Protein AF-A0A1C6VW37-F1 (afdb_monomer_lite)

Structure (mmCIF, N/CA/C/O backbone):
data_AF-A0A1C6VW37-F1
#
_entry.id   AF-A0A1C6VW37-F1
#
loop_
_atom_site.group_PDB
_atom_site.id
_atom_site.type_symbol
_atom_site.label_atom_id
_atom_site.label_alt_id
_atom_site.label_comp_id
_atom_site.label_asym_id
_atom_site.label_entity_id
_atom_site.label_seq_id
_atom_site.pdbx_PDB_ins_code
_atom_site.Cartn_x
_atom_site.Cartn_y
_atom_site.Cartn_z
_atom_site.occupancy
_atom_site.B_iso_or_equiv
_atom_site.auth_seq_id
_atom_site.auth_comp_id
_atom_site.auth_asym_id
_atom_site.auth_atom_id
_atom_site.pdbx_PDB_model_num
ATOM 1 N N . MET A 1 1 ? 5.255 -10.614 -2.143 1.00 94.19 1 MET A N 1
ATOM 2 C CA . MET A 1 1 ? 5.748 -10.128 -3.431 1.00 94.19 1 MET A CA 1
ATOM 3 C C . MET A 1 1 ? 7.123 -10.719 -3.673 1.00 94.19 1 MET A C 1
ATOM 5 O O . MET A 1 1 ? 7.914 -10.801 -2.738 1.00 94.19 1 MET A O 1
ATOM 9 N N . GLN A 1 2 ? 7.436 -11.072 -4.918 1.00 94.12 2 GLN A N 1
ATOM 10 C CA . GLN A 1 2 ? 8.722 -11.660 -5.298 1.00 94.12 2 GLN A CA 1
ATOM 11 C C . GLN A 1 2 ? 9.749 -10.588 -5.715 1.00 94.12 2 GLN A C 1
ATOM 13 O O . GLN A 1 2 ? 9.370 -9.513 -6.201 1.00 94.12 2 GLN A O 1
ATOM 18 N N . PRO A 1 3 ? 11.063 -10.844 -5.560 1.00 94.69 3 PRO A N 1
ATOM 19 C CA . PRO A 1 3 ? 12.081 -9.998 -6.171 1.00 94.69 3 PRO A CA 1
ATOM 20 C C . PRO A 1 3 ? 11.947 -10.031 -7.699 1.00 94.69 3 PRO A C 1
ATOM 22 O O . PRO A 1 3 ? 11.618 -11.062 -8.277 1.00 94.69 3 PRO A O 1
ATOM 25 N N . PHE A 1 4 ? 12.233 -8.904 -8.352 1.00 94.81 4 PHE A N 1
ATOM 26 C CA . PHE A 1 4 ? 12.271 -8.847 -9.815 1.00 94.81 4 PHE A CA 1
ATOM 27 C C . PHE A 1 4 ? 13.370 -9.756 -10.367 1.00 94.81 4 PHE A C 1
ATOM 29 O O . PHE A 1 4 ? 14.537 -9.594 -9.996 1.00 94.81 4 PHE A O 1
ATOM 36 N N . ASP A 1 5 ? 13.012 -10.625 -11.306 1.00 94.00 5 ASP A N 1
ATOM 37 C CA . ASP A 1 5 ? 13.933 -11.574 -11.917 1.00 94.00 5 ASP A CA 1
ATOM 38 C C . ASP A 1 5 ? 13.601 -11.853 -13.395 1.00 94.00 5 ASP A C 1
ATOM 40 O O . ASP A 1 5 ? 12.642 -12.548 -13.741 1.00 94.00 5 ASP A O 1
ATOM 44 N N . LEU A 1 6 ? 14.460 -11.346 -14.288 1.00 92.69 6 LEU A N 1
ATOM 45 C CA . LEU A 1 6 ? 14.355 -11.560 -15.736 1.00 92.69 6 LEU A CA 1
ATOM 46 C C . LEU A 1 6 ? 14.432 -13.044 -16.122 1.00 92.69 6 LEU A C 1
ATOM 48 O O . LEU A 1 6 ? 13.854 -13.443 -17.131 1.00 92.69 6 LEU A O 1
ATOM 52 N N . THR A 1 7 ? 15.146 -13.866 -15.348 1.00 93.06 7 THR A N 1
ATOM 53 C CA . THR A 1 7 ? 15.368 -15.280 -15.688 1.00 93.06 7 THR A CA 1
ATOM 54 C C . THR A 1 7 ? 14.124 -16.131 -15.465 1.00 93.06 7 THR A C 1
ATOM 56 O O . THR A 1 7 ? 13.901 -17.098 -16.191 1.00 93.06 7 THR A O 1
ATOM 59 N N . SER A 1 8 ? 13.264 -15.728 -14.530 1.00 87.50 8 SER A N 1
ATOM 60 C CA . SER A 1 8 ? 11.972 -16.364 -14.271 1.00 87.50 8 SER A CA 1
ATOM 61 C C . SER A 1 8 ? 10.798 -15.655 -14.959 1.00 87.50 8 SER A C 1
ATOM 63 O O . SER A 1 8 ? 9.634 -15.964 -14.695 1.00 87.50 8 SER A O 1
ATOM 65 N N . GLY A 1 9 ? 11.095 -14.767 -15.915 1.00 88.00 9 GLY A N 1
ATOM 66 C CA . GLY A 1 9 ? 10.116 -14.222 -16.853 1.00 88.00 9 GLY A CA 1
ATOM 67 C C . GLY A 1 9 ? 9.454 -12.914 -16.424 1.00 88.00 9 GLY A C 1
ATOM 68 O O . GLY A 1 9 ? 8.397 -12.583 -16.973 1.00 88.00 9 GLY A O 1
ATOM 69 N N . ASP A 1 10 ? 10.037 -12.179 -15.476 1.00 94.88 10 ASP A N 1
ATOM 70 C CA . ASP A 1 10 ? 9.718 -10.765 -15.278 1.00 94.88 10 ASP A CA 1
ATOM 71 C C . ASP A 1 10 ? 10.252 -9.929 -16.454 1.00 94.88 10 ASP A C 1
ATOM 73 O O . ASP A 1 10 ? 11.134 -10.355 -17.202 1.00 94.88 10 ASP A O 1
ATOM 77 N N . GLN A 1 11 ? 9.694 -8.737 -16.665 1.00 96.69 11 GLN A N 1
ATOM 78 C CA . GLN A 1 11 ? 9.975 -7.925 -17.855 1.00 96.69 11 GLN A CA 1
ATOM 79 C C . GLN A 1 11 ? 10.163 -6.456 -17.502 1.00 96.69 11 GLN A C 1
ATOM 81 O O . GLN A 1 11 ? 9.504 -5.940 -16.604 1.00 96.69 11 GLN A O 1
ATOM 86 N N . ILE A 1 12 ? 11.013 -5.762 -18.259 1.00 97.25 12 ILE A N 1
ATOM 87 C CA . ILE A 1 12 ? 11.013 -4.299 -18.288 1.00 97.25 12 ILE A CA 1
ATOM 88 C C . ILE A 1 12 ? 9.961 -3.870 -19.310 1.00 97.25 12 ILE A C 1
ATOM 90 O O . ILE A 1 12 ? 10.119 -4.117 -20.502 1.00 97.25 12 ILE A O 1
ATOM 94 N N . LEU A 1 13 ? 8.887 -3.244 -18.838 1.00 97.31 13 LEU A N 1
ATOM 95 C CA . LEU A 1 13 ? 7.758 -2.823 -19.669 1.00 97.31 13 LEU A CA 1
ATOM 96 C C . LEU A 1 13 ? 8.001 -1.447 -20.301 1.00 97.31 13 LEU A C 1
ATOM 98 O O . LEU A 1 13 ? 7.608 -1.205 -21.438 1.00 97.31 13 LEU A O 1
ATOM 102 N N . ASN A 1 14 ? 8.663 -0.545 -19.569 1.00 97.38 14 ASN A N 1
ATOM 103 C CA . ASN A 1 14 ? 9.063 0.774 -20.056 1.00 97.38 14 ASN A CA 1
ATOM 104 C C . ASN A 1 14 ? 10.347 1.229 -19.347 1.00 97.38 14 ASN A C 1
ATOM 106 O O . ASN A 1 14 ? 10.364 1.329 -18.123 1.00 97.38 14 ASN A O 1
ATOM 110 N N . GLN A 1 15 ? 11.404 1.536 -20.106 1.00 96.69 15 GLN A N 1
ATOM 111 C CA . GLN A 1 15 ? 12.682 2.010 -19.553 1.00 96.69 15 GLN A CA 1
ATOM 112 C C . GLN A 1 15 ? 12.667 3.474 -19.094 1.00 96.69 15 GLN A C 1
ATOM 114 O O . GLN A 1 15 ? 13.511 3.854 -18.291 1.00 96.69 15 GLN A O 1
ATOM 119 N N . ASN A 1 16 ? 11.726 4.281 -19.593 1.00 95.94 16 ASN A N 1
ATOM 120 C CA . ASN A 1 16 ? 11.646 5.720 -19.350 1.00 95.94 16 ASN A CA 1
ATOM 121 C C . ASN A 1 16 ? 10.286 6.063 -18.728 1.00 95.94 16 ASN A C 1
ATOM 123 O O . ASN A 1 16 ? 9.445 6.721 -19.344 1.00 95.94 16 ASN A O 1
ATOM 127 N N . ALA A 1 17 ? 10.041 5.556 -17.522 1.00 96.44 17 ALA A N 1
ATOM 128 C CA . ALA A 1 17 ? 8.808 5.787 -16.779 1.00 96.44 17 ALA A CA 1
ATOM 129 C C . ALA A 1 17 ? 9.008 6.848 -15.690 1.00 96.44 17 ALA A C 1
ATOM 131 O O . ALA A 1 17 ? 10.036 6.883 -15.011 1.00 96.44 17 ALA A O 1
ATOM 132 N N . LEU A 1 18 ? 7.992 7.688 -15.490 1.00 95.19 18 LEU A N 1
ATOM 133 C CA . LEU A 1 18 ? 7.954 8.660 -14.402 1.00 95.19 18 LEU A CA 1
ATOM 134 C C . LEU A 1 18 ? 6.959 8.220 -13.332 1.00 95.19 18 LEU A C 1
ATOM 136 O O . LEU A 1 18 ? 5.846 7.804 -13.648 1.00 95.19 18 LEU A O 1
ATOM 140 N N . ALA A 1 19 ? 7.337 8.393 -12.071 1.00 93.06 19 ALA A N 1
ATOM 141 C CA . ALA A 1 19 ? 6.447 8.258 -10.929 1.00 93.06 19 ALA A CA 1
ATOM 142 C C . ALA A 1 19 ? 6.591 9.504 -10.054 1.00 93.06 19 ALA A C 1
ATOM 144 O O . ALA A 1 19 ? 7.668 9.774 -9.533 1.00 93.06 19 ALA A O 1
ATOM 145 N N . ASN A 1 20 ? 5.529 10.310 -9.944 1.00 90.88 20 ASN A N 1
ATOM 146 C CA . ASN A 1 20 ? 5.575 11.616 -9.267 1.00 90.88 20 ASN A CA 1
ATOM 147 C C . ASN A 1 20 ? 6.754 12.500 -9.736 1.00 90.88 20 ASN A C 1
ATOM 149 O O . ASN A 1 20 ? 7.448 13.100 -8.923 1.00 90.88 20 ASN A O 1
ATOM 153 N N . ASN A 1 21 ? 6.993 12.551 -11.052 1.00 92.12 21 ASN A N 1
ATOM 154 C CA . ASN A 1 21 ? 8.122 13.237 -11.705 1.00 92.12 21 ASN A CA 1
ATOM 155 C C . ASN A 1 21 ? 9.527 12.669 -11.415 1.00 92.12 21 ASN A C 1
ATOM 157 O O . ASN A 1 21 ? 10.493 13.160 -11.995 1.00 92.12 21 ASN A O 1
ATOM 161 N N . ALA A 1 22 ? 9.664 11.617 -10.603 1.00 95.44 22 ALA A N 1
ATOM 162 C CA . ALA A 1 22 ? 10.927 10.900 -10.434 1.00 95.44 22 ALA A CA 1
ATOM 163 C C . ALA A 1 22 ? 11.137 9.893 -11.576 1.00 95.44 22 ALA A C 1
ATOM 165 O O . ALA A 1 22 ? 10.206 9.189 -11.980 1.00 95.44 22 ALA A O 1
ATOM 166 N N . SER A 1 23 ? 12.364 9.814 -12.094 1.00 96.44 23 SER A N 1
ATOM 167 C CA . SER A 1 23 ? 12.716 8.940 -13.217 1.00 96.44 23 SER A CA 1
ATOM 168 C C . SER A 1 23 ? 12.947 7.492 -12.795 1.00 96.44 23 SER A C 1
ATOM 170 O O . SER A 1 23 ? 13.537 7.195 -11.759 1.00 96.44 23 SER A O 1
ATOM 172 N N . GLY A 1 24 ? 12.504 6.553 -13.621 1.00 96.88 24 GLY A N 1
ATOM 173 C CA . GLY A 1 24 ? 12.715 5.135 -13.381 1.00 96.88 24 GLY A CA 1
ATOM 174 C C . GLY A 1 24 ? 12.196 4.275 -14.517 1.00 96.88 24 GLY A C 1
ATOM 175 O O . GLY A 1 24 ? 12.082 4.723 -15.656 1.00 96.88 24 GLY A O 1
ATOM 176 N N . MET A 1 25 ? 11.884 3.027 -14.198 1.00 97.81 25 MET A N 1
ATOM 177 C CA . MET A 1 25 ? 11.407 2.042 -15.160 1.00 97.81 25 MET A CA 1
ATOM 178 C C . MET A 1 25 ? 10.194 1.300 -14.617 1.00 97.81 25 MET A C 1
ATOM 180 O O . MET A 1 25 ? 10.131 0.999 -13.424 1.00 97.81 25 MET A O 1
ATOM 184 N N . ASN A 1 26 ? 9.261 0.967 -15.505 1.00 98.19 26 ASN A N 1
ATOM 185 C CA . ASN A 1 26 ? 8.164 0.068 -15.179 1.00 98.19 26 ASN A CA 1
ATOM 186 C C . ASN A 1 26 ? 8.584 -1.373 -15.443 1.00 98.19 26 ASN A C 1
ATOM 188 O O . ASN A 1 26 ? 9.142 -1.698 -16.495 1.00 98.19 26 ASN A O 1
ATOM 192 N N . LEU A 1 27 ? 8.291 -2.227 -14.475 1.00 97.31 27 LEU A N 1
ATOM 193 C CA . LEU A 1 27 ? 8.615 -3.640 -14.438 1.00 97.31 27 LEU A CA 1
ATOM 194 C C . LEU A 1 27 ? 7.324 -4.443 -14.301 1.00 97.31 27 LEU A C 1
ATOM 196 O O . LEU A 1 27 ? 6.421 -4.036 -13.574 1.00 97.31 27 LEU A O 1
ATOM 200 N N . SER A 1 28 ? 7.268 -5.610 -14.929 1.00 97.50 28 SER A N 1
ATOM 201 C CA . SER A 1 28 ? 6.371 -6.681 -14.507 1.00 97.50 28 SER A CA 1
ATOM 202 C C . SER A 1 28 ? 7.069 -7.446 -13.391 1.00 97.50 28 SER A C 1
ATOM 204 O O . SER A 1 28 ? 8.148 -7.977 -13.625 1.00 97.50 28 SER A O 1
ATOM 206 N N . VAL A 1 29 ? 6.459 -7.517 -12.215 1.00 97.06 29 VAL A N 1
ATOM 207 C CA . VAL A 1 29 ? 6.901 -8.332 -11.071 1.00 97.06 29 VAL A CA 1
ATOM 208 C C . VAL A 1 29 ? 5.793 -9.309 -10.696 1.00 97.06 29 VAL A C 1
ATOM 210 O O . VAL A 1 29 ? 4.681 -9.207 -11.217 1.00 97.06 29 VAL A O 1
ATOM 213 N N . ARG A 1 30 ? 6.073 -10.251 -9.796 1.00 96.88 30 ARG A N 1
ATOM 214 C CA . ARG A 1 30 ? 5.090 -11.238 -9.345 1.00 96.88 30 ARG A CA 1
ATOM 215 C C . ARG A 1 30 ? 4.722 -11.068 -7.881 1.00 96.88 30 ARG A C 1
ATOM 217 O O . ARG A 1 30 ? 5.566 -10.728 -7.048 1.00 96.88 30 ARG A O 1
ATOM 224 N N . THR A 1 31 ? 3.461 -11.331 -7.583 1.00 96.81 31 THR A N 1
ATOM 225 C CA . THR A 1 31 ? 2.990 -11.592 -6.225 1.00 96.81 31 THR A CA 1
ATOM 226 C C . THR A 1 31 ? 3.561 -12.909 -5.696 1.00 96.81 31 THR A C 1
ATOM 228 O O . THR A 1 31 ? 4.158 -13.689 -6.445 1.00 96.81 31 THR A O 1
ATOM 231 N N . ASP A 1 32 ? 3.359 -13.193 -4.410 1.00 93.62 32 ASP A N 1
ATOM 232 C CA . ASP A 1 32 ? 3.781 -14.463 -3.803 1.00 93.62 32 ASP A CA 1
ATOM 233 C C . ASP A 1 32 ? 3.105 -15.683 -4.453 1.00 93.62 32 ASP A C 1
ATOM 235 O O . ASP A 1 32 ? 3.745 -16.726 -4.597 1.00 93.62 32 ASP A O 1
ATOM 239 N N . LEU A 1 33 ? 1.871 -15.535 -4.953 1.00 94.50 33 LEU A N 1
ATOM 240 C CA . LEU A 1 33 ? 1.155 -16.580 -5.700 1.00 94.50 33 LEU A CA 1
ATOM 241 C C . LEU A 1 33 ? 1.512 -16.634 -7.198 1.00 94.50 33 LEU A C 1
ATOM 243 O O . LEU A 1 33 ? 1.020 -17.498 -7.922 1.00 94.50 33 LEU A O 1
ATOM 247 N N . GLY A 1 34 ? 2.396 -15.751 -7.672 1.00 94.75 34 GLY A N 1
ATOM 248 C CA . GLY A 1 34 ? 2.926 -15.772 -9.037 1.00 94.75 34 GLY A CA 1
ATOM 249 C C . GLY A 1 34 ? 2.148 -14.937 -10.058 1.00 94.75 34 GLY A C 1
ATOM 250 O O . GLY A 1 34 ? 2.540 -14.906 -11.228 1.00 94.75 34 GLY A O 1
ATOM 251 N N . THR A 1 35 ? 1.093 -14.229 -9.652 1.00 96.94 35 THR A N 1
ATOM 252 C CA . THR A 1 35 ? 0.363 -13.304 -10.528 1.00 96.94 35 THR A CA 1
ATOM 253 C C . THR A 1 35 ? 1.232 -12.104 -10.877 1.00 96.94 35 THR A C 1
ATOM 255 O O . THR A 1 35 ? 1.902 -11.525 -10.024 1.00 96.94 35 THR A O 1
ATOM 258 N N . ARG A 1 36 ? 1.224 -11.703 -12.152 1.00 96.56 36 ARG A N 1
ATOM 259 C CA . ARG A 1 36 ? 1.995 -10.549 -12.621 1.00 96.56 36 ARG A CA 1
ATOM 260 C C . ARG A 1 36 ? 1.282 -9.235 -12.325 1.00 96.56 36 ARG A C 1
ATOM 262 O O . ARG A 1 36 ? 0.117 -9.063 -12.674 1.00 96.56 36 ARG A O 1
ATOM 269 N N . VAL A 1 37 ? 2.028 -8.287 -11.772 1.00 97.50 37 VAL A N 1
ATOM 270 C CA . VAL A 1 37 ? 1.603 -6.906 -11.535 1.00 97.50 37 VAL A CA 1
ATOM 271 C C . VAL A 1 37 ? 2.688 -5.933 -11.978 1.00 97.50 37 VAL A C 1
ATOM 273 O O . VAL A 1 37 ? 3.866 -6.284 -12.062 1.00 97.50 37 VAL A O 1
ATOM 276 N N . GLU A 1 38 ? 2.307 -4.690 -12.259 1.00 97.56 38 GLU A N 1
ATOM 277 C CA . GLU A 1 38 ? 3.278 -3.659 -12.612 1.00 97.56 38 GLU A CA 1
ATOM 278 C C . GLU A 1 38 ? 3.805 -2.932 -11.379 1.00 97.56 38 GLU A C 1
ATOM 280 O O . GLU A 1 38 ? 3.050 -2.491 -10.505 1.00 97.56 38 GLU A O 1
ATOM 285 N N . ALA A 1 39 ? 5.113 -2.725 -11.370 1.00 97.81 39 ALA A N 1
ATOM 286 C CA . ALA A 1 39 ? 5.809 -1.921 -10.389 1.00 97.81 39 ALA A CA 1
ATOM 287 C C . ALA A 1 39 ? 6.719 -0.902 -11.076 1.00 97.81 39 ALA A C 1
ATOM 289 O O . ALA A 1 39 ? 7.121 -1.071 -12.224 1.00 97.81 39 ALA A O 1
ATOM 290 N N . TRP A 1 40 ? 7.074 0.150 -10.353 1.00 97.94 40 TRP A N 1
ATOM 291 C CA . TRP A 1 40 ? 8.079 1.122 -10.747 1.00 97.94 40 TRP A CA 1
ATOM 292 C C . TRP A 1 40 ? 9.345 0.941 -9.915 1.00 97.94 40 TRP A C 1
ATOM 294 O O . TRP A 1 40 ? 9.285 0.794 -8.691 1.00 97.94 40 TRP A O 1
ATOM 304 N N . ARG A 1 41 ? 10.501 0.977 -10.573 1.00 97.56 41 ARG A N 1
ATOM 305 C CA . ARG A 1 41 ? 11.822 0.965 -9.940 1.00 97.56 41 ARG A CA 1
ATOM 30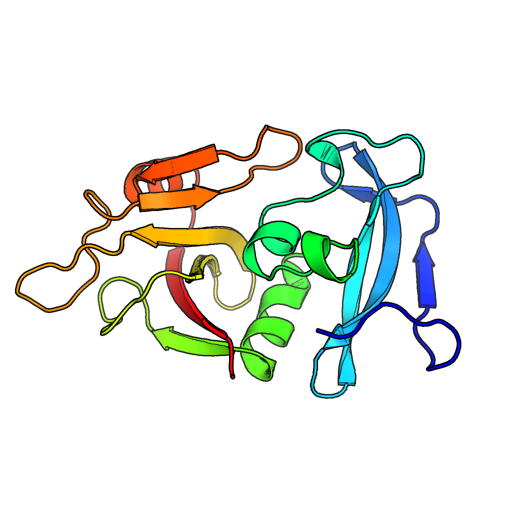6 C C . ARG A 1 41 ? 12.541 2.282 -10.235 1.00 97.56 41 ARG A C 1
ATOM 308 O O . ARG A 1 41 ? 12.590 2.665 -11.406 1.00 97.56 41 ARG A O 1
ATOM 315 N N . PRO A 1 42 ? 13.138 2.942 -9.226 1.00 97.06 42 PRO A N 1
ATOM 316 C CA . PRO A 1 42 ? 13.874 4.182 -9.437 1.00 97.06 42 PRO A CA 1
ATOM 317 C C . PRO A 1 42 ? 15.072 3.994 -10.366 1.00 97.06 42 PRO A C 1
ATOM 319 O O . PRO A 1 42 ? 15.757 2.970 -10.330 1.00 97.06 42 PRO A O 1
ATOM 322 N N . GLY A 1 43 ? 15.342 5.014 -11.178 1.00 96.00 43 GLY A N 1
ATOM 323 C CA . GLY A 1 43 ? 16.569 5.110 -11.957 1.00 96.00 43 GLY A CA 1
ATOM 324 C C . GLY A 1 43 ? 17.790 5.398 -11.070 1.00 96.00 43 GLY A C 1
ATOM 325 O O . GLY A 1 43 ? 17.644 5.825 -9.924 1.00 96.00 43 GLY A O 1
ATOM 326 N N . PRO A 1 44 ? 19.015 5.224 -11.595 1.00 92.69 44 PRO A N 1
ATOM 327 C CA . PRO A 1 44 ? 20.250 5.367 -10.817 1.00 92.69 44 PRO A CA 1
ATOM 328 C C . PRO A 1 44 ? 20.490 6.783 -10.263 1.00 92.69 44 PRO A C 1
ATOM 330 O O . PRO A 1 44 ? 21.239 6.938 -9.306 1.00 92.69 44 PRO A O 1
ATOM 333 N N . GLY A 1 45 ? 19.871 7.811 -10.853 1.00 91.31 45 GLY A N 1
ATOM 334 C CA . GLY A 1 45 ? 19.978 9.200 -10.392 1.00 91.31 45 GLY A CA 1
ATOM 335 C C . GLY A 1 45 ? 18.973 9.600 -9.307 1.00 91.31 45 GLY A C 1
ATOM 336 O O . GLY A 1 45 ? 19.083 10.698 -8.771 1.00 91.31 45 GLY A O 1
ATOM 337 N N . VAL A 1 46 ? 17.996 8.748 -8.981 1.00 93.88 46 VAL A N 1
ATOM 338 C CA . VAL A 1 46 ? 16.988 9.048 -7.955 1.00 93.88 46 VAL A CA 1
ATOM 339 C C . VAL A 1 46 ? 17.552 8.732 -6.575 1.00 93.88 46 VAL A C 1
ATOM 341 O O . VAL A 1 46 ? 18.052 7.633 -6.325 1.00 93.88 46 VAL A O 1
ATOM 344 N N . THR A 1 47 ? 17.452 9.683 -5.649 1.00 91.12 47 THR A N 1
ATOM 345 C CA . THR A 1 47 ? 18.069 9.578 -4.319 1.00 91.12 47 THR A CA 1
ATOM 346 C C . THR A 1 47 ? 17.069 9.857 -3.201 1.00 91.12 47 THR A C 1
ATOM 348 O O . THR A 1 47 ? 15.935 10.266 -3.439 1.00 91.12 47 THR A O 1
ATOM 351 N N . GLY A 1 48 ? 17.471 9.558 -1.961 1.00 89.88 48 GLY A N 1
ATOM 352 C CA . GLY A 1 48 ? 16.652 9.822 -0.781 1.00 89.88 48 GLY A CA 1
ATOM 353 C C . GLY A 1 48 ? 15.289 9.135 -0.844 1.00 89.88 48 GLY A C 1
ATOM 354 O O . GLY A 1 48 ? 15.197 7.931 -1.107 1.00 89.88 48 GLY A O 1
ATOM 355 N N . ASP A 1 49 ? 14.251 9.919 -0.607 1.00 90.44 49 ASP A N 1
ATOM 356 C CA . ASP A 1 49 ? 12.879 9.451 -0.456 1.00 90.44 49 ASP A CA 1
ATOM 357 C C . ASP A 1 49 ? 12.108 9.396 -1.779 1.00 90.44 49 ASP A C 1
ATOM 359 O O . ASP A 1 49 ? 11.039 8.802 -1.849 1.00 90.44 49 ASP A O 1
ATOM 363 N N . GLU A 1 50 ? 12.659 9.916 -2.871 1.00 91.69 50 GLU A N 1
ATOM 364 C CA . GLU A 1 50 ? 12.057 9.812 -4.208 1.00 91.69 50 GLU A CA 1
ATOM 365 C C . GLU A 1 50 ? 12.136 8.392 -4.786 1.00 91.69 50 GLU A C 1
ATOM 367 O O . GLU A 1 50 ? 11.479 8.065 -5.771 1.00 91.69 50 GLU A O 1
ATOM 372 N N . ARG A 1 51 ? 12.942 7.525 -4.164 1.00 93.75 51 ARG A N 1
ATOM 373 C CA . ARG A 1 51 ? 13.161 6.145 -4.607 1.00 93.75 51 ARG A CA 1
ATOM 374 C C . ARG A 1 51 ? 11.958 5.232 -4.366 1.00 93.75 51 ARG A C 1
ATOM 376 O O . ARG A 1 51 ? 11.925 4.129 -4.909 1.00 93.75 51 ARG A O 1
ATOM 383 N N . PHE A 1 52 ? 10.995 5.665 -3.554 1.00 93.62 52 PHE A N 1
ATOM 384 C CA . PHE A 1 52 ? 9.829 4.871 -3.187 1.00 93.62 52 PHE A CA 1
ATOM 385 C C . PHE A 1 52 ? 8.611 5.724 -2.842 1.00 93.62 52 PHE A C 1
ATOM 387 O O . PHE A 1 52 ? 8.723 6.867 -2.398 1.00 93.62 52 PHE A O 1
ATOM 394 N N . PHE A 1 53 ? 7.430 5.130 -3.002 1.00 94.62 53 PHE A N 1
ATOM 395 C CA . PHE A 1 53 ? 6.147 5.785 -2.731 1.00 94.62 53 PHE A CA 1
ATOM 396 C C . PHE A 1 53 ? 5.326 5.019 -1.695 1.00 94.62 53 PHE A C 1
ATOM 398 O O . PHE A 1 53 ? 5.743 3.954 -1.240 1.00 94.62 53 PHE A O 1
ATOM 405 N N . CYS A 1 54 ? 4.160 5.561 -1.331 1.00 94.88 54 CYS A N 1
ATOM 406 C CA . CYS A 1 54 ? 3.238 5.010 -0.332 1.00 94.88 54 CYS A CA 1
ATOM 407 C C . CYS A 1 54 ? 3.092 3.489 -0.397 1.00 94.88 54 CYS A C 1
ATOM 409 O O . CYS A 1 54 ? 3.285 2.822 0.614 1.00 94.88 54 CYS A O 1
ATOM 411 N N . HIS A 1 55 ? 2.809 2.928 -1.571 1.00 95.38 55 HIS A N 1
ATOM 412 C CA . HIS A 1 55 ? 2.600 1.487 -1.717 1.00 95.38 55 HIS A CA 1
ATOM 413 C C . HIS A 1 55 ? 3.906 0.700 -1.608 1.00 95.38 55 HIS A C 1
ATOM 415 O O . HIS A 1 55 ? 3.958 -0.321 -0.934 1.00 95.38 55 HIS A O 1
ATOM 421 N N . GLY A 1 56 ? 4.992 1.202 -2.202 1.00 94.50 56 GLY A N 1
ATOM 422 C CA . GLY A 1 56 ? 6.308 0.568 -2.102 1.00 94.50 56 GLY A CA 1
ATOM 423 C C . GLY A 1 56 ? 6.833 0.518 -0.669 1.00 94.50 56 GLY A C 1
ATOM 424 O O . GLY A 1 56 ? 7.470 -0.458 -0.273 1.00 94.50 56 GLY A O 1
ATOM 425 N N . TYR A 1 57 ? 6.526 1.555 0.110 1.00 96.69 57 TYR A N 1
ATOM 426 C CA . TYR A 1 57 ? 6.785 1.601 1.541 1.00 96.69 57 TYR A CA 1
ATOM 427 C C . TYR A 1 57 ? 5.871 0.647 2.312 1.00 96.69 57 TYR A C 1
ATOM 429 O O . TYR A 1 57 ? 6.363 -0.246 2.996 1.00 96.69 57 TYR A O 1
ATOM 437 N N . ALA A 1 58 ? 4.552 0.807 2.176 1.00 96.88 58 ALA A N 1
ATOM 438 C CA . ALA A 1 58 ? 3.585 0.106 3.013 1.00 96.88 58 ALA A CA 1
ATOM 439 C C . ALA A 1 58 ? 3.567 -1.408 2.780 1.00 96.88 58 ALA A C 1
ATOM 441 O O . ALA A 1 58 ? 3.390 -2.178 3.718 1.00 96.88 58 ALA A O 1
ATOM 442 N N . LEU A 1 59 ? 3.820 -1.847 1.546 1.00 96.50 59 LEU A N 1
ATOM 443 C CA . LEU A 1 59 ? 3.951 -3.265 1.218 1.00 96.50 59 LEU A CA 1
ATOM 444 C C . LEU A 1 59 ? 5.336 -3.840 1.573 1.00 96.50 59 LEU A C 1
ATOM 446 O O . LEU A 1 59 ? 5.570 -5.039 1.419 1.00 96.50 59 LEU A O 1
ATOM 450 N N . GLY A 1 60 ? 6.290 -2.991 1.971 1.00 95.31 60 GLY A N 1
ATOM 451 C CA . GLY A 1 60 ? 7.690 -3.358 2.190 1.00 95.31 60 GLY A CA 1
ATOM 452 C C . GLY A 1 60 ? 8.462 -3.711 0.912 1.00 95.31 60 GLY A C 1
ATOM 453 O O . GLY A 1 60 ? 9.640 -4.067 0.985 1.00 95.31 60 GLY A O 1
ATOM 454 N N . THR A 1 61 ? 7.844 -3.598 -0.269 1.00 96.06 61 THR A N 1
ATOM 455 C CA . THR A 1 61 ? 8.453 -4.021 -1.538 1.00 96.06 61 THR A CA 1
ATOM 456 C C . THR A 1 61 ? 9.667 -3.190 -1.905 1.00 96.06 61 THR A C 1
ATOM 458 O O . THR A 1 61 ? 10.599 -3.707 -2.514 1.00 96.06 61 THR A O 1
ATOM 461 N N . PHE A 1 62 ? 9.707 -1.913 -1.522 1.00 94.50 62 PHE A N 1
ATOM 462 C CA . PHE A 1 62 ? 10.892 -1.112 -1.784 1.00 94.50 62 PHE A CA 1
ATOM 463 C C . PHE A 1 62 ? 12.068 -1.557 -0.914 1.00 94.50 62 PHE A C 1
ATOM 465 O O . PHE A 1 62 ? 13.152 -1.784 -1.441 1.00 94.50 62 PHE A O 1
ATOM 472 N N . GLY A 1 63 ? 11.848 -1.741 0.390 1.00 93.19 63 GLY A N 1
ATOM 473 C CA . GLY A 1 63 ? 12.906 -2.165 1.308 1.00 93.19 63 GLY A CA 1
ATOM 474 C C . GLY A 1 63 ? 13.482 -3.538 0.956 1.00 93.19 63 GLY A C 1
ATOM 475 O O . GLY A 1 63 ? 14.693 -3.724 1.019 1.00 93.19 63 GLY A O 1
ATOM 476 N N . ALA A 1 64 ? 12.629 -4.482 0.549 1.00 93.62 64 ALA A N 1
ATOM 477 C CA . ALA A 1 64 ? 13.044 -5.850 0.242 1.00 93.62 64 ALA A CA 1
ATOM 478 C C . ALA A 1 64 ? 13.476 -6.065 -1.221 1.00 93.62 64 ALA A C 1
ATOM 480 O O . ALA A 1 64 ? 14.328 -6.911 -1.494 1.00 93.62 64 ALA A O 1
ATOM 481 N N . HIS A 1 65 ? 12.880 -5.344 -2.177 1.00 95.62 65 HIS A N 1
ATOM 482 C CA . HIS A 1 65 ? 12.990 -5.658 -3.612 1.00 95.62 65 HIS A CA 1
ATOM 483 C C . HIS A 1 65 ? 13.262 -4.444 -4.516 1.00 95.62 65 HIS A C 1
ATOM 485 O O . HIS A 1 65 ? 13.383 -4.591 -5.740 1.00 95.62 65 HIS A O 1
ATOM 491 N N . MET A 1 66 ? 13.401 -3.249 -3.932 1.00 95.25 66 MET A N 1
ATOM 492 C CA . MET A 1 66 ? 13.748 -2.008 -4.629 1.00 95.25 66 MET A CA 1
ATOM 493 C C . MET A 1 66 ? 12.741 -1.614 -5.726 1.00 95.25 66 MET A C 1
ATOM 495 O O . MET A 1 66 ? 13.136 -1.183 -6.812 1.00 95.25 66 MET A O 1
ATOM 499 N N . TYR A 1 67 ? 11.439 -1.773 -5.469 1.00 96.75 67 TYR A N 1
ATOM 500 C CA . TYR A 1 67 ? 10.373 -1.263 -6.340 1.00 96.75 67 TYR A CA 1
ATOM 501 C C . TYR A 1 67 ? 9.110 -0.850 -5.568 1.00 96.75 67 TYR A C 1
ATOM 503 O O . TYR A 1 67 ? 8.884 -1.256 -4.427 1.00 96.75 67 TYR A O 1
ATOM 511 N N . THR A 1 68 ? 8.260 -0.060 -6.221 1.00 96.50 68 THR A N 1
ATOM 512 C CA . THR A 1 68 ? 6.937 0.363 -5.740 1.00 96.50 68 THR A CA 1
ATOM 513 C C . THR A 1 68 ? 5.853 -0.204 -6.649 1.00 96.50 68 THR A C 1
ATOM 515 O O . THR A 1 68 ? 5.889 0.031 -7.851 1.00 96.50 68 THR A O 1
ATOM 518 N N . VAL A 1 69 ? 4.875 -0.920 -6.095 1.00 96.56 69 VAL A N 1
ATOM 519 C CA . VAL A 1 69 ? 3.696 -1.377 -6.852 1.00 96.56 69 VAL A CA 1
ATOM 520 C C . VAL A 1 69 ? 2.804 -0.185 -7.211 1.00 96.56 69 VAL A C 1
ATOM 522 O O . VAL A 1 69 ? 2.587 0.704 -6.386 1.00 96.56 69 VAL A O 1
ATOM 525 N N . TRP A 1 70 ? 2.272 -0.159 -8.433 1.00 95.00 70 TRP A N 1
ATOM 526 C CA . TRP A 1 70 ? 1.313 0.870 -8.841 1.00 95.00 70 TRP A CA 1
ATOM 527 C C . TRP A 1 70 ? -0.063 0.657 -8.202 1.00 95.00 70 TRP A C 1
ATOM 529 O O . TRP A 1 70 ? -0.553 -0.469 -8.151 1.00 95.00 70 TRP A O 1
ATOM 539 N N . GLY A 1 71 ? -0.732 1.746 -7.802 1.00 92.62 71 GLY A N 1
ATOM 540 C CA . GLY A 1 71 ? -2.018 1.697 -7.086 1.00 92.62 71 GLY A CA 1
ATOM 541 C C . GLY A 1 71 ? -3.102 0.869 -7.785 1.00 92.62 71 GLY A C 1
ATOM 542 O O . GLY A 1 71 ? -3.797 0.098 -7.132 1.00 92.62 71 GLY A O 1
ATOM 543 N N . ARG A 1 72 ? -3.166 0.903 -9.125 1.00 93.19 72 ARG A N 1
ATOM 544 C CA . ARG A 1 72 ? -4.112 0.085 -9.913 1.00 93.19 72 ARG A CA 1
ATOM 545 C C . ARG A 1 72 ? -3.932 -1.432 -9.762 1.00 93.19 72 ARG A C 1
ATOM 547 O O . ARG A 1 72 ? -4.852 -2.180 -10.061 1.00 93.19 72 ARG A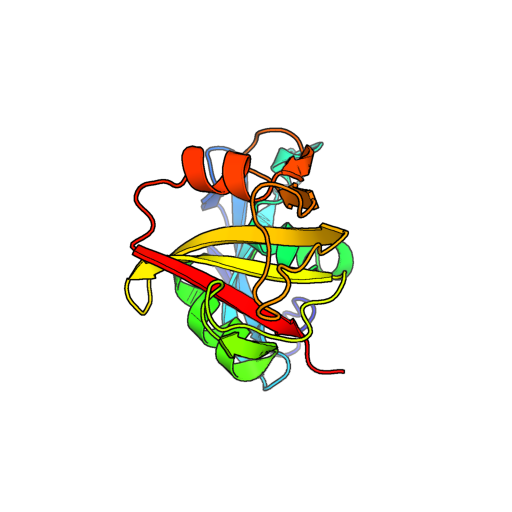 O 1
ATOM 554 N N . PHE A 1 73 ? -2.752 -1.885 -9.337 1.00 95.94 73 PHE A N 1
ATOM 555 C CA . PHE A 1 73 ? -2.458 -3.295 -9.067 1.00 95.94 73 PHE A CA 1
ATOM 556 C C . PHE A 1 73 ? -2.511 -3.636 -7.576 1.00 95.94 73 PHE A C 1
ATOM 558 O O . PHE A 1 73 ? -2.414 -4.810 -7.219 1.00 95.94 73 PHE A O 1
ATOM 565 N N . LEU A 1 74 ? -2.705 -2.641 -6.704 1.00 96.19 74 LEU A N 1
ATOM 566 C CA . LEU A 1 74 ? -2.819 -2.861 -5.269 1.00 96.19 74 LEU A CA 1
ATOM 567 C C . LEU A 1 74 ? -3.960 -3.830 -4.903 1.00 96.19 74 LEU A C 1
ATOM 569 O O . LEU A 1 74 ? -3.695 -4.704 -4.083 1.00 96.19 74 LEU A O 1
ATOM 573 N N . PRO A 1 75 ? -5.166 -3.785 -5.522 1.00 96.44 75 PRO A N 1
ATOM 574 C CA . PRO A 1 75 ? -6.210 -4.775 -5.245 1.00 96.44 75 PRO A CA 1
ATOM 575 C C . PRO A 1 75 ? -5.744 -6.223 -5.432 1.00 96.44 75 PRO A C 1
ATOM 577 O O . PRO A 1 75 ? -6.044 -7.072 -4.599 1.00 96.44 75 PRO A O 1
ATOM 580 N N . GLN A 1 76 ? -4.973 -6.498 -6.492 1.00 97.25 76 GLN A N 1
ATOM 581 C CA . GLN A 1 76 ? -4.459 -7.841 -6.761 1.00 97.25 76 GLN A CA 1
ATOM 582 C C . GLN A 1 76 ? -3.448 -8.272 -5.695 1.00 97.25 76 GLN A C 1
ATOM 584 O O . GLN A 1 76 ? -3.535 -9.381 -5.181 1.00 97.25 76 GLN A O 1
ATOM 589 N N . VAL A 1 77 ? -2.508 -7.388 -5.340 1.00 97.50 77 VAL A N 1
ATOM 590 C CA . VAL A 1 77 ? -1.498 -7.683 -4.311 1.00 97.50 77 VAL A CA 1
ATOM 591 C C . VAL A 1 77 ? -2.156 -7.938 -2.958 1.00 97.50 77 VAL A C 1
ATOM 593 O O . VAL A 1 77 ? -1.814 -8.900 -2.278 1.00 97.50 77 VAL A O 1
ATOM 596 N N . LEU A 1 78 ? -3.126 -7.106 -2.575 1.00 97.62 78 LEU A N 1
ATOM 597 C CA . LEU A 1 78 ? -3.838 -7.260 -1.311 1.00 97.62 78 LEU A CA 1
ATOM 598 C C . LEU A 1 78 ? -4.658 -8.552 -1.279 1.00 97.62 78 LEU A C 1
ATOM 600 O O . LEU A 1 78 ? -4.629 -9.242 -0.271 1.00 97.62 78 LEU A O 1
ATOM 604 N N . ALA A 1 79 ? -5.331 -8.916 -2.373 1.00 96.69 79 ALA A N 1
ATOM 605 C CA . ALA A 1 79 ? -6.119 -10.147 -2.439 1.00 96.69 79 ALA A CA 1
ATOM 606 C C . ALA A 1 79 ? -5.273 -11.424 -2.292 1.00 96.69 79 ALA A C 1
ATOM 608 O O . ALA A 1 79 ? -5.763 -12.428 -1.778 1.00 96.69 79 AL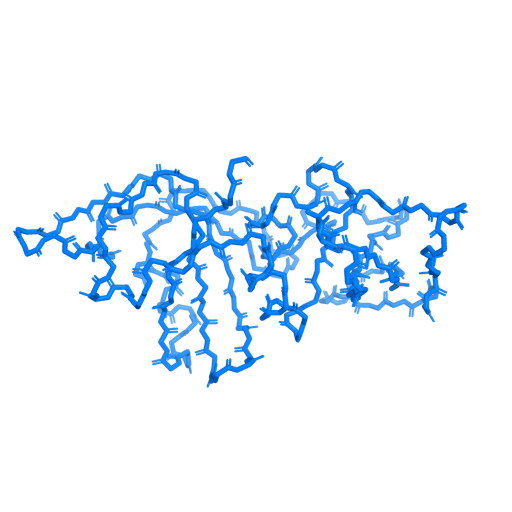A A O 1
ATOM 609 N N . GLU A 1 80 ? -4.022 -11.404 -2.755 1.00 97.44 80 GLU A N 1
ATOM 610 C CA . GLU A 1 80 ? -3.165 -12.593 -2.772 1.00 97.44 80 GLU A CA 1
ATOM 611 C C . GLU A 1 80 ? -2.205 -12.689 -1.586 1.00 97.44 80 GLU A C 1
ATOM 613 O O . GLU A 1 80 ? -1.822 -13.792 -1.204 1.00 97.44 80 GLU A O 1
ATOM 618 N N . GLU A 1 81 ? -1.804 -11.560 -1.003 1.00 97.56 81 GLU A N 1
ATOM 619 C CA . GLU A 1 81 ? -0.742 -11.524 0.012 1.00 97.56 81 GLU A CA 1
ATOM 620 C C . GLU A 1 81 ? -1.205 -11.020 1.378 1.00 97.56 81 GLU A C 1
ATOM 622 O O . GLU A 1 81 ? -0.443 -11.069 2.349 1.00 97.56 81 GLU A O 1
ATOM 627 N N . TYR A 1 82 ? -2.438 -10.521 1.461 1.00 98.19 82 TYR A N 1
ATOM 628 C CA . TYR A 1 82 ? -2.978 -9.931 2.672 1.00 98.19 82 TYR A CA 1
ATOM 629 C C . TYR A 1 82 ? -4.360 -10.500 3.006 1.00 98.19 82 TYR A C 1
ATOM 631 O O . TYR A 1 82 ? -5.187 -10.797 2.147 1.00 98.19 82 TYR A O 1
ATOM 639 N N . GLU A 1 83 ? -4.624 -10.599 4.299 1.00 97.75 83 GLU A N 1
ATOM 640 C CA . GLU A 1 83 ? -5.951 -10.756 4.866 1.00 97.75 83 GLU A CA 1
ATOM 641 C C . GLU A 1 83 ? -6.576 -9.367 5.050 1.00 97.75 83 GLU A C 1
ATOM 643 O O . GLU A 1 83 ? -5.993 -8.490 5.698 1.00 97.75 83 GLU A O 1
ATOM 648 N N . ALA A 1 84 ? -7.776 -9.154 4.509 1.00 97.31 84 ALA A N 1
ATOM 649 C CA . ALA A 1 84 ? -8.561 -7.964 4.813 1.00 97.31 84 ALA A CA 1
ATOM 650 C C . ALA A 1 84 ? -9.194 -8.105 6.207 1.00 97.31 84 ALA A C 1
ATOM 652 O O . ALA A 1 84 ? -10.049 -8.962 6.425 1.00 97.31 84 ALA A O 1
ATOM 653 N N . LEU A 1 85 ? -8.832 -7.221 7.139 1.00 97.25 85 LEU A N 1
ATOM 654 C CA . LEU A 1 85 ? -9.453 -7.144 8.469 1.00 97.25 85 LEU A CA 1
ATOM 655 C C . LEU A 1 85 ? -10.768 -6.342 8.453 1.00 97.25 85 LEU A C 1
ATOM 657 O O . LEU A 1 85 ? -11.441 -6.221 9.478 1.00 97.25 85 LEU A O 1
ATOM 661 N N . GLY A 1 86 ? -11.130 -5.791 7.291 1.00 96.75 86 GLY A N 1
ATOM 662 C CA . GLY A 1 86 ? -12.329 -4.997 7.055 1.00 96.75 86 GLY A CA 1
ATOM 663 C C . GLY A 1 86 ? -12.090 -3.489 7.137 1.00 96.75 86 GLY A C 1
ATOM 664 O O . GLY A 1 86 ? -10.972 -3.002 7.343 1.00 96.75 86 GLY A O 1
ATOM 665 N N . ARG A 1 87 ? -13.170 -2.726 6.947 1.00 97.00 87 ARG A N 1
ATOM 666 C CA . ARG A 1 87 ? -13.138 -1.259 7.022 1.00 97.00 87 ARG A CA 1
ATOM 667 C C . ARG A 1 87 ? -12.756 -0.788 8.417 1.00 97.00 87 ARG A C 1
ATOM 669 O O . ARG A 1 87 ? -13.056 -1.448 9.402 1.00 97.00 87 ARG A O 1
ATOM 676 N N . VAL A 1 88 ? -12.121 0.373 8.509 1.00 95.94 88 VAL A N 1
ATOM 677 C CA . VAL A 1 88 ? -11.508 0.873 9.752 1.00 95.94 88 VAL A CA 1
ATOM 678 C C . VAL A 1 88 ? -12.467 0.998 10.951 1.00 95.94 88 VAL A C 1
ATOM 680 O O . VAL A 1 88 ? -12.052 0.848 12.097 1.00 95.94 88 VAL A O 1
ATOM 683 N N . ASP A 1 89 ? -13.755 1.229 10.699 1.00 93.31 89 ASP A N 1
ATOM 684 C CA . ASP A 1 89 ? -14.828 1.318 11.695 1.00 93.31 89 ASP A CA 1
ATOM 685 C C . ASP A 1 89 ? -15.258 -0.055 12.252 1.00 93.31 89 ASP A C 1
ATOM 687 O O . ASP A 1 89 ? -15.710 -0.173 13.398 1.00 93.31 89 ASP A O 1
ATOM 691 N N . ILE A 1 90 ? -15.062 -1.121 11.477 1.00 94.94 90 ILE A N 1
ATOM 692 C CA . ILE A 1 90 ? -15.427 -2.497 11.843 1.00 94.94 90 ILE A CA 1
ATOM 693 C C . ILE A 1 90 ? -14.225 -3.420 12.063 1.00 94.94 90 ILE A C 1
ATOM 695 O O . ILE A 1 90 ? -14.388 -4.461 12.695 1.00 94.94 90 ILE A O 1
ATOM 699 N N . ALA A 1 91 ? -13.030 -3.037 11.616 1.00 95.88 91 ALA A N 1
ATOM 700 C CA . ALA A 1 91 ? -11.809 -3.801 11.808 1.00 95.88 91 ALA A CA 1
ATOM 701 C C . ALA A 1 91 ? -11.538 -3.992 13.303 1.00 95.88 91 ALA A C 1
ATOM 703 O O . ALA A 1 91 ? -11.773 -3.097 14.124 1.00 95.88 91 ALA A O 1
ATOM 704 N N . ARG A 1 92 ? -11.080 -5.190 13.662 1.00 93.81 92 ARG A N 1
ATOM 705 C CA . ARG A 1 92 ? -10.767 -5.589 15.038 1.00 93.81 92 ARG A CA 1
ATOM 706 C C . ARG A 1 92 ? -9.366 -6.171 15.090 1.00 93.81 92 ARG A C 1
ATOM 708 O O . ARG A 1 92 ? -8.863 -6.671 14.090 1.00 93.81 92 ARG A O 1
ATOM 715 N N . ASN A 1 93 ? -8.758 -6.123 16.274 1.00 93.81 93 ASN A N 1
ATOM 716 C CA . ASN A 1 93 ? -7.421 -6.667 16.525 1.00 93.81 93 ASN A CA 1
ATOM 717 C C . ASN A 1 93 ? -6.344 -6.105 15.581 1.00 93.81 93 ASN A C 1
ATOM 719 O O . ASN A 1 93 ? -5.411 -6.825 15.226 1.00 93.81 93 ASN A O 1
ATOM 723 N N . VAL A 1 94 ? -6.480 -4.841 15.166 1.00 97.19 94 VAL A N 1
ATOM 724 C CA . VAL A 1 94 ? -5.460 -4.141 14.375 1.00 97.19 94 VAL A CA 1
ATOM 725 C C . VAL A 1 94 ? -4.168 -4.072 15.189 1.00 97.19 94 VAL A C 1
ATOM 727 O O . VAL A 1 94 ? -4.185 -3.716 16.368 1.00 97.19 94 VAL A O 1
ATOM 730 N N . ALA A 1 95 ? -3.056 -4.427 14.563 1.00 97.44 95 ALA A N 1
ATOM 731 C CA . ALA A 1 95 ? -1.739 -4.531 15.167 1.00 97.44 95 ALA A CA 1
ATOM 732 C C . ALA A 1 95 ? -0.742 -3.596 14.472 1.00 97.44 95 ALA A C 1
ATOM 734 O O . ALA A 1 95 ? -0.980 -3.087 13.376 1.00 97.44 95 ALA A O 1
ATOM 735 N N . ALA A 1 96 ? 0.407 -3.388 15.114 1.00 97.88 96 ALA A N 1
ATOM 736 C CA . ALA A 1 96 ? 1.540 -2.766 14.445 1.00 97.88 96 ALA A CA 1
ATOM 737 C C . ALA A 1 96 ? 1.926 -3.582 13.199 1.00 97.88 96 ALA A C 1
ATOM 739 O O . ALA A 1 96 ? 1.870 -4.812 13.222 1.00 97.88 96 ALA A O 1
ATOM 740 N N . ARG A 1 97 ? 2.358 -2.883 12.146 1.00 97.38 97 ARG A N 1
ATOM 741 C CA . ARG A 1 97 ? 2.662 -3.387 10.796 1.00 97.38 97 ARG A CA 1
ATOM 742 C C . ARG A 1 97 ? 1.470 -3.767 9.921 1.00 97.38 97 ARG A C 1
ATOM 744 O O . ARG A 1 97 ? 1.692 -4.078 8.752 1.00 97.38 97 ARG A O 1
ATOM 751 N N . ASP A 1 98 ? 0.238 -3.692 10.421 1.00 98.56 98 ASP A N 1
ATOM 752 C CA . ASP A 1 98 ? -0.918 -3.729 9.526 1.00 98.56 98 ASP A CA 1
ATOM 753 C C . ASP A 1 98 ? -0.893 -2.514 8.589 1.00 98.56 98 ASP A C 1
ATOM 755 O O . ASP A 1 98 ? -0.360 -1.449 8.916 1.00 98.56 98 ASP A O 1
ATOM 759 N N . VAL A 1 99 ? -1.471 -2.674 7.406 1.00 98.56 99 VAL A N 1
ATOM 760 C CA . VAL A 1 99 ? -1.510 -1.650 6.366 1.00 98.56 99 VAL A CA 1
ATOM 761 C C . VAL A 1 99 ? -2.896 -1.023 6.336 1.00 98.56 99 VAL A C 1
ATOM 763 O O . VAL A 1 99 ? -3.904 -1.718 6.226 1.00 98.56 99 VAL A O 1
ATOM 766 N N . LEU A 1 100 ? -2.947 0.306 6.397 1.00 98.56 100 LEU A N 1
ATOM 767 C CA . LEU A 1 100 ? -4.149 1.076 6.093 1.00 98.56 100 LEU A CA 1
ATOM 768 C C . LEU A 1 100 ? -4.120 1.480 4.624 1.00 98.56 100 LEU A C 1
ATOM 770 O O . LEU A 1 100 ? -3.119 2.031 4.159 1.00 98.56 100 LEU A O 1
ATOM 774 N N . VAL A 1 101 ? -5.221 1.254 3.911 1.00 98.25 101 VAL A N 1
ATOM 775 C CA . VAL A 1 101 ? -5.390 1.667 2.513 1.00 98.25 101 VAL A CA 1
ATOM 776 C C . VAL A 1 101 ? -6.599 2.584 2.395 1.00 98.25 101 VAL A C 1
ATOM 778 O O . VAL A 1 101 ? -7.700 2.238 2.822 1.00 98.25 101 VAL A O 1
ATOM 781 N N . TRP A 1 102 ? -6.385 3.760 1.808 1.00 97.75 102 TRP A N 1
ATOM 782 C CA . TRP A 1 102 ? -7.427 4.729 1.482 1.00 97.75 102 TRP A CA 1
ATOM 783 C C . TRP A 1 102 ? -7.892 4.479 0.055 1.00 97.75 102 TRP A C 1
ATOM 785 O O . TRP A 1 102 ? -7.090 4.543 -0.875 1.00 97.75 102 TRP A O 1
ATOM 795 N N . TRP A 1 103 ? -9.184 4.232 -0.123 1.00 97.44 103 TRP A N 1
ATOM 796 C CA . TRP A 1 103 ? -9.774 3.845 -1.403 1.00 97.44 103 TRP A CA 1
ATOM 797 C C . TRP A 1 103 ? -10.646 4.965 -1.973 1.00 97.44 103 TRP A C 1
ATOM 799 O O . TRP A 1 103 ? -11.509 5.473 -1.263 1.00 97.44 103 TRP A O 1
ATOM 809 N N . LEU A 1 104 ? -10.485 5.331 -3.251 1.00 95.06 104 LEU A N 1
ATOM 810 C CA . LEU A 1 104 ? -11.437 6.200 -3.977 1.00 95.06 104 LEU A CA 1
ATOM 811 C C . LEU A 1 104 ? -12.698 5.434 -4.421 1.00 95.06 104 LEU A C 1
ATOM 813 O O . LEU A 1 104 ? -13.724 6.034 -4.728 1.00 95.06 104 LEU A O 1
ATOM 817 N N . GLY A 1 105 ? -12.632 4.104 -4.424 1.00 91.75 105 GLY A N 1
ATOM 818 C CA . GLY A 1 105 ? -13.700 3.181 -4.790 1.00 91.75 105 GLY A CA 1
ATOM 819 C C . GLY A 1 105 ? -13.212 1.739 -4.656 1.00 91.75 105 GLY A C 1
ATOM 820 O O . GLY A 1 105 ? -12.146 1.503 -4.100 1.00 91.75 105 GLY A O 1
ATOM 821 N N . ALA A 1 106 ? -13.955 0.772 -5.196 1.00 84.50 106 ALA A N 1
ATOM 822 C CA . ALA A 1 106 ? -13.661 -0.652 -4.991 1.00 84.50 106 ALA A CA 1
ATOM 823 C C . ALA A 1 106 ? -12.286 -1.118 -5.517 1.00 84.50 106 ALA A C 1
ATOM 825 O O . ALA A 1 106 ? -11.778 -2.137 -5.062 1.00 84.50 106 ALA A O 1
ATOM 826 N N . THR A 1 107 ? -11.698 -0.413 -6.486 1.00 87.88 107 THR A N 1
ATOM 827 C CA . THR A 1 107 ? -10.475 -0.859 -7.179 1.00 87.88 107 THR A CA 1
ATOM 828 C C . THR A 1 107 ? -9.392 0.212 -7.275 1.00 87.88 107 THR A C 1
ATOM 830 O O . THR A 1 107 ? -8.354 -0.038 -7.880 1.00 87.88 107 THR A O 1
ATOM 833 N N . ASP A 1 108 ? -9.625 1.405 -6.726 1.00 92.44 108 ASP A N 1
ATOM 834 C CA . ASP A 1 108 ? -8.729 2.550 -6.897 1.00 92.44 108 ASP A CA 1
ATOM 835 C C . ASP A 1 108 ? -8.113 2.961 -5.559 1.00 92.44 108 ASP A C 1
ATOM 837 O O . ASP A 1 108 ? -8.731 3.656 -4.744 1.00 92.44 108 ASP A O 1
ATOM 841 N N . ALA A 1 109 ? -6.910 2.444 -5.306 1.00 94.50 109 ALA A N 1
ATOM 842 C CA . ALA A 1 109 ? -6.144 2.738 -4.107 1.00 94.50 109 ALA A CA 1
ATOM 843 C C . ALA A 1 109 ? -5.522 4.132 -4.213 1.00 94.50 109 ALA A C 1
ATOM 845 O O . ALA A 1 109 ? -4.619 4.364 -5.015 1.00 94.50 109 ALA A O 1
ATOM 846 N N . TYR A 1 110 ? -5.980 5.048 -3.363 1.00 94.44 110 TYR A N 1
ATOM 847 C CA . TYR A 1 110 ? -5.492 6.421 -3.334 1.00 94.44 110 TYR A CA 1
ATOM 848 C C . TYR A 1 110 ? -4.152 6.536 -2.608 1.00 94.44 110 TYR A C 1
ATOM 850 O O . TYR A 1 110 ? -3.253 7.257 -3.034 1.00 94.44 110 TYR A O 1
ATOM 858 N N . HIS A 1 111 ? -4.039 5.847 -1.469 1.00 96.69 111 HIS A N 1
ATOM 859 C CA . HIS A 1 111 ? -2.901 5.959 -0.564 1.00 96.69 111 HIS A CA 1
ATOM 860 C C . HIS A 1 111 ? -2.779 4.740 0.346 1.00 96.69 111 HIS A C 1
ATOM 862 O O . HIS A 1 111 ? -3.751 4.016 0.563 1.00 96.69 111 HIS A O 1
ATOM 868 N N . SER A 1 112 ? -1.592 4.538 0.915 1.00 97.81 112 SER A N 1
ATOM 869 C CA . SER A 1 112 ? -1.353 3.513 1.930 1.00 97.81 112 SER A CA 1
ATOM 870 C C . SER A 1 112 ? -0.361 3.968 2.997 1.00 97.81 112 SER A C 1
ATOM 872 O O . SER A 1 112 ? 0.598 4.686 2.705 1.00 97.81 112 SER A O 1
ATOM 874 N N . ALA A 1 113 ? -0.573 3.501 4.223 1.00 98.25 113 ALA A N 1
ATOM 875 C CA . ALA A 1 113 ? 0.265 3.772 5.389 1.00 98.25 113 ALA A CA 1
ATOM 876 C C . ALA A 1 113 ? 0.433 2.501 6.234 1.00 98.25 113 ALA A C 1
ATOM 878 O O . ALA A 1 113 ? -0.376 1.579 6.131 1.00 98.25 113 ALA A O 1
ATOM 879 N N . VAL A 1 114 ? 1.461 2.463 7.080 1.00 98.56 114 VAL A N 1
ATOM 880 C CA . VAL A 1 114 ? 1.713 1.348 8.004 1.00 98.56 114 VAL A CA 1
ATOM 881 C C . VAL A 1 114 ? 1.331 1.770 9.415 1.00 98.56 114 VAL A C 1
ATOM 883 O O . VAL A 1 114 ? 1.693 2.853 9.870 1.00 98.56 114 VAL A O 1
ATOM 886 N N . VAL A 1 115 ? 0.587 0.921 10.117 1.00 98.69 115 VAL A N 1
ATOM 887 C CA . VAL A 1 115 ? 0.241 1.118 11.526 1.00 98.69 115 VAL A CA 1
ATOM 888 C C . VAL A 1 115 ? 1.487 0.924 12.385 1.00 98.69 115 VAL A C 1
ATOM 890 O O . VAL A 1 115 ? 2.123 -0.123 12.342 1.00 98.69 115 VAL A O 1
ATOM 893 N N . GLU A 1 116 ? 1.811 1.915 13.210 1.00 98.50 116 GLU A N 1
ATOM 894 C CA . GLU A 1 116 ? 2.942 1.854 14.144 1.00 98.50 116 GLU A CA 1
ATOM 895 C C . GLU A 1 116 ? 2.455 1.543 15.560 1.00 98.50 116 GLU A C 1
ATOM 897 O O . GLU A 1 116 ? 2.963 0.647 16.230 1.00 98.50 116 GLU A O 1
ATOM 902 N N . GLN A 1 117 ? 1.445 2.288 16.020 1.00 98.50 117 GLN A N 1
ATOM 903 C CA . GLN A 1 117 ? 0.893 2.178 17.370 1.00 98.50 117 GLN A CA 1
ATOM 904 C C . GLN A 1 117 ? -0.637 2.229 17.282 1.00 98.50 117 GLN A C 1
ATOM 906 O O . GLN A 1 117 ? -1.201 3.328 17.243 1.00 98.50 117 GLN A O 1
ATOM 911 N N . PRO A 1 118 ? -1.316 1.070 17.194 1.00 98.12 118 PRO A N 1
ATOM 912 C CA . PRO A 1 118 ? -2.770 1.025 17.153 1.00 98.12 118 PRO A CA 1
ATOM 913 C C . PRO A 1 118 ? -3.351 1.421 18.512 1.00 98.12 118 PRO A C 1
ATOM 915 O O . PRO A 1 118 ? -2.910 0.940 19.555 1.00 98.12 118 PRO A O 1
ATOM 918 N N . VAL A 1 119 ? -4.377 2.268 18.494 1.00 98.06 119 VAL A N 1
ATOM 919 C CA . VAL A 1 119 ? -5.199 2.596 19.665 1.00 98.06 119 VAL A CA 1
ATOM 920 C C . VAL A 1 119 ? -6.635 2.239 19.324 1.00 98.06 119 VAL A C 1
ATOM 922 O O . VAL A 1 119 ? -7.101 2.547 18.231 1.00 98.06 119 VAL A O 1
ATOM 925 N N . THR A 1 120 ? -7.340 1.563 20.228 1.00 97.19 120 THR A N 1
ATOM 926 C CA . THR A 1 120 ? -8.718 1.117 19.987 1.00 97.19 120 THR A CA 1
ATOM 927 C C . THR A 1 120 ? -9.695 1.799 20.932 1.00 97.19 120 THR A C 1
ATOM 929 O O . THR A 1 120 ? -9.381 2.093 22.086 1.00 97.19 120 THR A O 1
ATOM 932 N N . LEU A 1 121 ? -10.897 2.058 20.425 1.00 95.25 121 LEU A N 1
ATOM 933 C CA . LEU A 1 121 ? -12.037 2.505 21.215 1.00 95.25 121 LEU A CA 1
ATOM 934 C C . LEU A 1 121 ? -12.562 1.351 22.088 1.00 95.25 121 LEU A C 1
ATOM 936 O O . LEU A 1 121 ? -12.332 0.185 21.761 1.00 95.25 121 LEU A O 1
ATOM 940 N N . PRO A 1 122 ? -13.379 1.625 23.126 1.00 94.44 122 PRO A N 1
ATOM 941 C CA . PRO A 1 122 ? -14.045 0.576 23.909 1.00 94.44 122 PRO A CA 1
ATOM 942 C C . PRO A 1 122 ? -14.905 -0.392 23.077 1.00 94.44 122 PRO A C 1
ATOM 944 O O . PRO A 1 122 ? -15.169 -1.512 23.500 1.00 94.44 122 PRO A O 1
ATOM 947 N N . THR A 1 123 ? -15.335 0.023 21.881 1.00 91.19 123 THR A N 1
ATOM 948 C CA . THR A 1 123 ? -16.064 -0.810 20.909 1.00 91.19 123 THR A CA 1
ATOM 949 C C . THR A 1 123 ? -15.172 -1.818 20.170 1.00 91.19 123 THR A C 1
ATOM 951 O O . THR A 1 123 ? -15.677 -2.640 19.401 1.00 91.19 123 THR A O 1
ATOM 954 N N . GLY A 1 124 ? -13.851 -1.737 20.353 1.00 90.81 124 GLY A N 1
ATOM 955 C CA . GLY A 1 124 ? -12.833 -2.520 19.654 1.00 90.81 124 GLY A CA 1
ATOM 956 C C . GLY A 1 124 ? -12.431 -1.971 18.281 1.00 90.81 124 GLY A C 1
ATOM 957 O O . GLY A 1 124 ? -11.512 -2.512 17.672 1.00 90.81 124 GLY A O 1
ATOM 958 N N . ALA A 1 125 ? -13.096 -0.921 17.786 1.00 92.94 125 ALA A N 1
ATOM 959 C CA . ALA A 1 125 ? -12.723 -0.242 16.542 1.00 92.94 125 ALA A CA 1
ATOM 960 C C . ALA A 1 125 ? -11.427 0.567 16.704 1.00 92.94 125 ALA A C 1
ATOM 962 O O . ALA A 1 125 ? -11.088 0.980 17.814 1.00 92.94 125 ALA A O 1
ATOM 963 N N . LEU A 1 126 ? -10.725 0.832 15.601 1.00 96.56 126 LEU A N 1
ATOM 964 C CA . LEU A 1 126 ? -9.511 1.649 15.610 1.00 96.56 126 LEU A CA 1
ATOM 965 C C . LEU A 1 126 ? -9.855 3.128 15.877 1.00 96.56 126 LEU A C 1
ATOM 967 O O . LEU A 1 126 ? -10.677 3.719 15.177 1.00 96.56 126 LEU A O 1
ATOM 971 N N . ASP A 1 127 ? -9.215 3.739 16.873 1.00 97.44 127 ASP A N 1
ATOM 972 C CA . ASP A 1 127 ? -9.290 5.177 17.138 1.00 97.44 127 ASP A CA 1
ATOM 973 C C . ASP A 1 127 ? -8.269 5.903 16.254 1.00 97.44 127 ASP A C 1
ATOM 975 O O . ASP A 1 127 ? -7.074 5.940 16.562 1.00 97.44 127 ASP A O 1
ATOM 979 N N . LEU A 1 128 ? -8.723 6.474 15.135 1.00 97.12 128 LEU A N 1
ATOM 980 C CA . LEU A 1 128 ? -7.835 7.169 14.195 1.00 97.12 128 LEU A CA 1
ATOM 981 C C . LEU A 1 128 ? -7.230 8.456 14.760 1.00 97.12 128 LEU A C 1
ATOM 983 O O . LEU A 1 128 ? -6.159 8.860 14.305 1.00 97.12 128 LEU A O 1
ATOM 987 N N . ALA A 1 129 ? -7.882 9.083 15.741 1.00 97.75 129 ALA A N 1
ATOM 988 C CA . ALA A 1 129 ? -7.394 10.314 16.353 1.00 97.75 129 ALA A CA 1
ATOM 989 C C . ALA A 1 129 ? -6.207 10.062 17.297 1.00 97.75 129 ALA A C 1
ATOM 991 O O . ALA A 1 129 ? -5.480 10.993 17.631 1.00 97.75 129 ALA A O 1
ATOM 992 N N . GLN A 1 130 ? -5.997 8.811 17.719 1.00 98.25 130 GLN A N 1
ATOM 993 C CA . GLN A 1 130 ? -4.905 8.424 18.618 1.00 98.25 130 GLN A CA 1
ATOM 994 C C . GLN A 1 130 ? -3.937 7.403 18.009 1.00 98.25 130 GLN A C 1
ATOM 996 O O . GLN A 1 130 ? -2.783 7.322 18.432 1.00 98.25 130 GLN A O 1
ATOM 1001 N N . THR A 1 131 ? -4.376 6.635 17.011 1.00 98.56 131 THR A N 1
ATOM 1002 C CA . THR A 1 131 ? -3.532 5.659 16.315 1.00 98.56 131 THR A CA 1
ATOM 1003 C C . THR A 1 131 ? -2.436 6.359 15.530 1.00 98.56 131 THR A C 1
ATOM 1005 O O . THR A 1 131 ? -2.711 7.253 14.725 1.00 98.56 131 THR A O 1
ATOM 1008 N N . ARG A 1 132 ? -1.193 5.902 15.712 1.00 98.69 132 ARG A N 1
ATOM 1009 C CA . ARG A 1 132 ? -0.042 6.405 14.958 1.00 98.69 132 ARG A CA 1
ATOM 1010 C C . ARG A 1 132 ? 0.303 5.514 13.778 1.00 98.69 132 ARG A C 1
ATOM 1012 O O . ARG A 1 132 ? 0.309 4.287 13.896 1.00 98.69 132 ARG A O 1
ATOM 1019 N N . VAL A 1 133 ? 0.661 6.150 12.670 1.00 98.69 133 VAL A N 1
ATOM 1020 C CA . VAL A 1 133 ? 1.059 5.520 11.412 1.00 98.69 133 VAL A CA 1
ATOM 1021 C C . VAL A 1 133 ? 2.352 6.122 10.874 1.00 98.69 133 VAL A C 1
ATOM 1023 O O . VAL A 1 133 ? 2.732 7.251 11.205 1.00 98.69 133 VAL A O 1
ATOM 1026 N N . SER A 1 134 ? 3.015 5.378 10.003 1.00 98.19 134 SER A N 1
ATOM 1027 C CA . SER A 1 134 ? 4.055 5.874 9.112 1.00 98.19 134 SER A CA 1
ATOM 1028 C C . SER A 1 134 ? 3.530 5.914 7.677 1.00 98.19 134 SER A C 1
ATOM 1030 O O . SER A 1 134 ? 2.776 5.048 7.230 1.00 98.19 134 SER A O 1
ATOM 1032 N N . SER A 1 135 ? 3.860 6.979 6.954 1.00 95.81 135 SER A N 1
ATOM 1033 C CA . SER A 1 135 ? 3.228 7.310 5.679 1.00 95.81 135 SER A CA 1
ATOM 1034 C C . SER A 1 135 ? 4.184 8.068 4.768 1.00 95.81 135 SER A C 1
ATOM 1036 O O . SER A 1 135 ? 4.995 8.873 5.223 1.00 95.81 135 SER A O 1
ATOM 1038 N N . LYS A 1 136 ? 4.062 7.834 3.462 1.00 93.94 136 LYS A N 1
ATOM 1039 C CA . LYS A 1 136 ? 4.914 8.420 2.426 1.00 93.94 136 LYS A CA 1
ATOM 1040 C C . LYS A 1 136 ? 4.064 9.024 1.318 1.00 93.94 136 LYS A C 1
ATOM 1042 O O . LYS A 1 136 ? 3.332 8.284 0.678 1.00 93.94 136 LYS A O 1
ATOM 1047 N N . THR A 1 137 ? 4.205 10.309 1.011 1.00 88.88 137 THR A N 1
ATOM 1048 C CA . THR A 1 137 ? 3.403 10.959 -0.043 1.00 88.88 137 THR A CA 1
ATOM 1049 C C . THR A 1 137 ? 4.271 11.374 -1.220 1.00 88.88 137 THR A C 1
ATOM 1051 O O . THR A 1 137 ? 5.067 12.304 -1.103 1.00 88.88 137 THR A O 1
ATOM 1054 N N . GLY A 1 138 ? 4.105 10.708 -2.367 1.00 86.81 138 GLY A N 1
ATOM 1055 C CA . GLY A 1 138 ? 4.865 11.023 -3.579 1.00 86.81 138 GLY A CA 1
ATOM 1056 C C . GLY A 1 138 ? 6.368 11.128 -3.300 1.00 86.81 138 GLY A C 1
ATOM 1057 O O . GLY A 1 138 ? 6.936 10.275 -2.619 1.00 86.81 138 GLY A O 1
ATOM 1058 N N . THR A 1 139 ? 7.006 12.193 -3.777 1.00 88.88 139 THR A N 1
ATOM 1059 C CA . THR A 1 139 ? 8.431 12.487 -3.541 1.00 88.88 139 THR A CA 1
ATOM 1060 C C . THR A 1 139 ? 8.731 13.129 -2.181 1.00 88.88 139 THR A C 1
ATOM 1062 O O . THR A 1 139 ? 9.898 13.269 -1.829 1.00 88.88 139 THR A O 1
ATOM 1065 N N . GLY A 1 140 ? 7.715 13.485 -1.385 1.00 90.38 140 GLY A N 1
ATOM 1066 C CA . GLY A 1 140 ? 7.899 14.061 -0.046 1.00 90.38 140 GLY A CA 1
ATOM 1067 C C . GLY A 1 140 ? 8.537 13.073 0.938 1.00 90.38 140 GLY A C 1
ATOM 1068 O O . GLY A 1 140 ? 8.538 11.877 0.665 1.00 90.38 140 GLY A O 1
ATOM 1069 N N . PRO A 1 141 ? 9.082 13.517 2.080 1.00 93.00 141 PRO A N 1
ATOM 1070 C CA . PRO A 1 141 ? 9.783 12.617 2.988 1.00 93.00 141 PRO A CA 1
ATOM 1071 C C . PRO A 1 141 ? 8.857 11.564 3.619 1.00 93.00 141 PRO A C 1
ATOM 1073 O O . PRO A 1 141 ? 7.643 11.757 3.704 1.00 93.00 141 PRO A O 1
ATOM 1076 N N . LEU A 1 142 ? 9.425 10.449 4.083 1.00 95.19 142 LEU A N 1
ATOM 1077 C CA . LEU A 1 142 ? 8.730 9.503 4.952 1.00 95.19 142 LEU A CA 1
ATOM 1078 C C . LEU A 1 142 ? 8.393 10.194 6.275 1.00 95.19 142 LEU A C 1
ATOM 1080 O O . LEU A 1 142 ? 9.272 10.680 6.989 1.00 95.19 142 LEU A O 1
ATOM 1084 N N . TRP A 1 143 ? 7.116 10.190 6.629 1.00 95.69 143 TRP A N 1
ATOM 1085 C CA . TRP A 1 143 ? 6.641 10.680 7.911 1.00 95.69 143 TRP A CA 1
ATOM 1086 C C . TRP A 1 143 ? 6.366 9.504 8.837 1.00 95.69 143 TRP A C 1
ATOM 1088 O O . TRP A 1 143 ? 5.661 8.570 8.464 1.00 95.69 143 TRP A O 1
ATOM 1098 N N . VAL A 1 144 ? 6.904 9.553 10.052 1.00 96.44 144 VAL A N 1
ATOM 1099 C CA . VAL A 1 144 ? 6.743 8.502 11.064 1.00 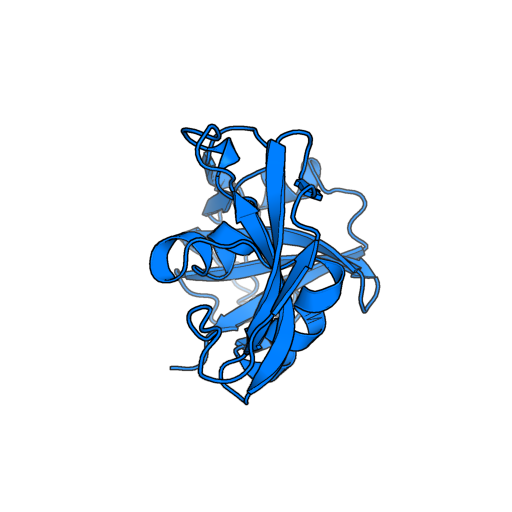96.44 144 VAL A CA 1
ATOM 1100 C C . VAL A 1 144 ? 6.010 9.077 12.267 1.00 96.44 144 VAL A C 1
ATOM 1102 O O . VAL A 1 144 ? 6.311 10.183 12.713 1.00 96.44 144 VAL A O 1
ATOM 1105 N N . GLY A 1 145 ? 5.054 8.319 12.805 1.00 95.69 145 GLY A N 1
ATOM 1106 C CA . GLY A 1 145 ? 4.327 8.694 14.015 1.00 95.69 145 GLY A CA 1
ATOM 1107 C C . GLY A 1 145 ? 3.222 9.732 13.800 1.00 95.69 145 GLY A C 1
ATOM 1108 O O . GLY A 1 145 ? 2.794 10.344 14.781 1.00 95.69 145 GLY A O 1
ATOM 1109 N N . LEU A 1 146 ? 2.758 9.921 12.559 1.00 97.44 146 LEU A N 1
ATOM 1110 C CA . LEU A 1 146 ? 1.589 10.751 12.246 1.00 97.44 146 LEU A CA 1
ATOM 1111 C C . LEU A 1 146 ? 0.320 10.128 12.819 1.00 97.44 146 LEU A C 1
ATOM 1113 O O . LEU A 1 146 ? 0.231 8.906 12.915 1.00 97.44 146 LEU A O 1
ATOM 1117 N N . LEU A 1 147 ? -0.681 10.943 13.146 1.00 98.12 147 LEU A N 1
ATOM 1118 C CA . LEU A 1 147 ? -2.001 10.408 13.466 1.00 98.12 147 LEU A CA 1
ATOM 1119 C C . LEU A 1 147 ? -2.663 9.879 12.190 1.00 98.12 147 LEU A C 1
ATOM 1121 O O . LEU A 1 147 ? -2.569 10.491 11.123 1.00 98.12 147 LEU A O 1
ATOM 1125 N N . ALA A 1 148 ? -3.355 8.746 12.294 1.00 97.62 148 ALA A N 1
ATOM 1126 C CA . ALA A 1 148 ? -4.111 8.198 11.172 1.00 97.62 148 ALA A CA 1
ATOM 1127 C C . ALA A 1 148 ? -5.192 9.180 10.678 1.00 97.62 148 ALA A C 1
ATOM 1129 O O . ALA A 1 148 ? -5.457 9.241 9.474 1.00 97.62 148 ALA A O 1
ATOM 1130 N N . ASP A 1 149 ? -5.777 9.982 11.577 1.00 97.50 149 ASP A N 1
ATOM 1131 C CA . ASP A 1 149 ? -6.734 11.024 11.194 1.00 97.50 149 ASP A CA 1
ATOM 1132 C C . ASP A 1 149 ? -6.082 12.151 10.374 1.00 97.50 149 ASP A C 1
ATOM 1134 O O . ASP A 1 149 ? -6.660 12.572 9.376 1.00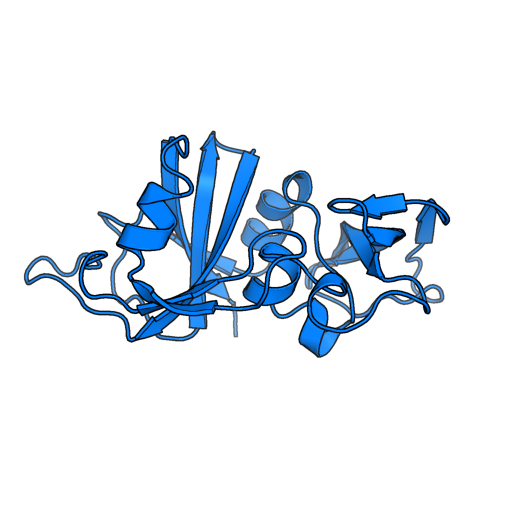 97.50 149 ASP A O 1
ATOM 1138 N N . ASP A 1 150 ? -4.844 12.561 10.677 1.00 97.56 150 ASP A N 1
ATOM 1139 C CA . ASP A 1 150 ? -4.129 13.574 9.879 1.00 97.56 150 ASP A CA 1
ATOM 1140 C C . ASP A 1 150 ? -3.928 13.102 8.432 1.00 97.56 150 ASP A C 1
ATOM 1142 O O . ASP A 1 150 ? -4.146 13.853 7.477 1.00 97.56 150 ASP A O 1
ATOM 1146 N N . VAL A 1 151 ? -3.564 11.827 8.251 1.00 96.56 151 VAL A N 1
ATOM 1147 C CA . VAL A 1 151 ? -3.456 11.212 6.919 1.00 96.56 151 VAL A CA 1
ATOM 1148 C C . VAL A 1 151 ? -4.829 11.175 6.244 1.00 96.56 151 VAL A C 1
ATOM 1150 O O . VAL A 1 151 ? -4.958 11.555 5.081 1.00 96.56 151 VAL A O 1
ATOM 1153 N N . LYS A 1 152 ? -5.889 10.807 6.969 1.00 96.00 152 LYS A N 1
ATOM 1154 C CA . LYS A 1 152 ? -7.261 10.847 6.445 1.00 96.00 152 LYS A CA 1
ATOM 1155 C C . LYS A 1 152 ? -7.676 12.247 5.987 1.00 96.00 152 LYS A C 1
ATOM 1157 O O . LYS A 1 152 ? -8.329 12.344 4.952 1.00 96.00 152 LYS A O 1
ATOM 1162 N N . GLN A 1 153 ? -7.279 13.317 6.677 1.00 96.38 153 GLN A N 1
ATOM 1163 C CA . GLN A 1 153 ? -7.574 14.685 6.233 1.00 96.38 153 GLN A CA 1
ATOM 1164 C C . GLN A 1 153 ? -6.847 15.048 4.928 1.00 96.38 153 GLN A C 1
ATOM 1166 O O . GLN A 1 153 ? -7.430 15.719 4.072 1.00 96.38 153 GLN A O 1
ATOM 1171 N N . GLN A 1 154 ? -5.611 14.574 4.731 1.00 94.69 154 GLN A N 1
ATOM 1172 C CA . GLN A 1 154 ? -4.877 14.753 3.468 1.00 94.69 154 GLN A CA 1
ATOM 1173 C C . GLN A 1 154 ? -5.561 14.019 2.305 1.00 94.69 154 GLN A C 1
ATOM 1175 O O . GLN A 1 154 ? -5.673 14.557 1.204 1.00 94.69 154 GLN A O 1
ATOM 1180 N N . TYR A 1 155 ? -6.084 12.821 2.571 1.00 94.62 155 TYR A N 1
ATOM 1181 C CA . TYR A 1 155 ? -6.743 11.957 1.589 1.00 94.62 155 TYR A CA 1
ATOM 1182 C C . TYR A 1 155 ? -8.270 11.923 1.766 1.00 94.62 155 TYR A C 1
ATOM 1184 O O . TYR A 1 155 ? -8.905 10.892 1.552 1.00 94.62 155 TYR A O 1
ATOM 1192 N N . ARG A 1 156 ? -8.885 13.064 2.121 1.00 95.38 156 ARG A N 1
ATOM 1193 C CA . ARG A 1 156 ? -10.320 13.174 2.472 1.00 95.38 156 ARG A CA 1
ATOM 1194 C C . ARG A 1 156 ? -11.308 12.769 1.374 1.00 95.38 156 ARG A C 1
ATOM 1196 O O . ARG A 1 156 ? -12.484 12.580 1.655 1.00 95.38 156 ARG A O 1
ATOM 1203 N N . SER A 1 157 ? -10.845 12.687 0.127 1.00 96.06 157 SER A N 1
ATOM 1204 C CA . SER A 1 157 ? -11.638 12.216 -1.014 1.00 96.06 157 SER A CA 1
ATOM 1205 C C . SER A 1 157 ? -11.777 10.693 -1.061 1.00 96.06 157 SER A C 1
ATOM 1207 O O . SER A 1 157 ? -12.559 10.194 -1.864 1.00 96.06 157 SER A O 1
ATOM 1209 N N . ALA A 1 158 ? -11.036 9.954 -0.228 1.00 96.75 158 ALA A N 1
ATOM 1210 C CA . ALA A 1 158 ? -11.209 8.516 -0.091 1.00 96.75 158 ALA A CA 1
ATOM 1211 C C . ALA A 1 158 ? -12.625 8.190 0.407 1.00 96.75 158 ALA A C 1
ATOM 1213 O O . ALA A 1 158 ? -13.098 8.746 1.398 1.00 96.75 158 ALA A O 1
ATOM 1214 N N . ALA A 1 159 ? -13.285 7.256 -0.271 1.00 96.75 159 ALA A N 1
ATOM 1215 C CA . ALA A 1 159 ? -14.608 6.760 0.072 1.00 96.75 159 ALA A CA 1
ATOM 1216 C C . ALA A 1 159 ? -14.598 5.948 1.376 1.00 96.75 159 ALA A C 1
ATOM 1218 O O . ALA A 1 159 ? -15.553 6.005 2.150 1.00 96.75 159 ALA A O 1
ATOM 1219 N N . TYR A 1 160 ? -13.534 5.182 1.623 1.00 97.00 160 TYR A N 1
ATOM 1220 C CA . TYR A 1 160 ? -13.347 4.416 2.853 1.00 97.00 160 TYR A CA 1
ATOM 1221 C C . TYR A 1 160 ? -11.868 4.091 3.094 1.00 97.00 160 TYR A C 1
ATOM 1223 O O . TYR A 1 160 ? -11.023 4.238 2.209 1.00 97.00 160 TYR A O 1
ATOM 1231 N N . ILE A 1 161 ? -11.575 3.643 4.317 1.00 97.94 161 ILE A N 1
ATOM 1232 C CA . ILE A 1 161 ? -10.270 3.119 4.725 1.00 97.94 161 ILE A CA 1
ATOM 1233 C C . ILE A 1 161 ? -10.466 1.654 5.087 1.00 97.94 161 ILE A C 1
ATOM 1235 O O . ILE A 1 161 ? -11.390 1.323 5.836 1.00 97.94 161 ILE A O 1
ATOM 1239 N N . GLU A 1 162 ? -9.605 0.791 4.573 1.00 98.06 162 GLU A N 1
ATOM 1240 C CA . GLU A 1 162 ? -9.610 -0.636 4.872 1.0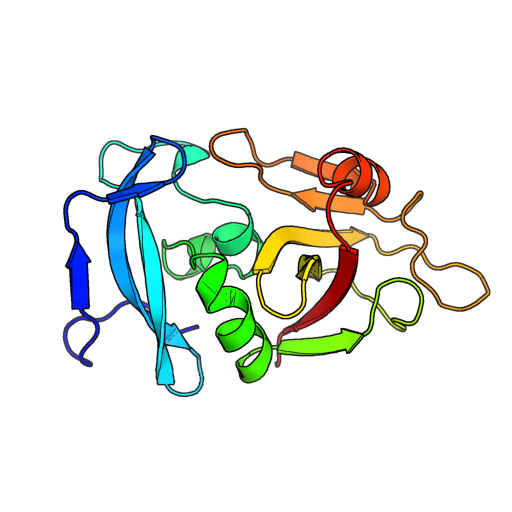0 98.06 162 GLU A CA 1
ATOM 1241 C C . GLU A 1 162 ? -8.263 -1.074 5.439 1.00 98.06 162 GLU A C 1
ATOM 1243 O O . GLU A 1 162 ? -7.220 -0.505 5.103 1.00 98.06 162 GLU A O 1
ATOM 1248 N N . VAL A 1 163 ? -8.313 -2.040 6.353 1.00 98.50 163 VAL A N 1
ATOM 1249 C CA . VAL A 1 163 ? -7.151 -2.526 7.095 1.00 98.50 163 VAL A CA 1
ATOM 1250 C C . VAL A 1 163 ? -6.758 -3.900 6.575 1.00 98.50 163 VAL A C 1
ATOM 1252 O O . VAL A 1 163 ? -7.608 -4.777 6.423 1.00 98.50 163 VAL A O 1
ATOM 1255 N N . TYR A 1 164 ? -5.465 -4.092 6.343 1.00 98.50 164 TYR A N 1
ATOM 1256 C CA . TYR A 1 164 ? -4.906 -5.314 5.785 1.00 98.50 164 TYR A CA 1
ATOM 1257 C C . TYR A 1 164 ? -3.758 -5.832 6.637 1.00 98.50 164 TYR A C 1
ATOM 1259 O O . TYR A 1 164 ? -2.890 -5.069 7.061 1.00 98.50 164 TYR A O 1
ATOM 1267 N N . ARG A 1 165 ? -3.718 -7.146 6.831 1.00 98.12 165 ARG A N 1
ATOM 1268 C CA . ARG A 1 165 ? -2.625 -7.847 7.500 1.00 98.12 165 ARG A CA 1
ATOM 1269 C C . ARG A 1 165 ? -1.937 -8.764 6.512 1.00 98.12 165 ARG A C 1
ATOM 1271 O O . ARG A 1 165 ? -2.605 -9.528 5.832 1.00 98.12 165 ARG A O 1
ATOM 1278 N N . ARG A 1 166 ? -0.611 -8.703 6.419 1.00 96.88 166 ARG A N 1
ATOM 1279 C CA . ARG A 1 166 ? 0.120 -9.610 5.530 1.00 96.88 166 ARG A CA 1
ATOM 1280 C C . ARG A 1 166 ? 0.014 -11.049 6.040 1.00 96.88 166 ARG A C 1
ATOM 1282 O O . ARG A 1 166 ? 0.102 -11.259 7.251 1.00 96.88 166 ARG A O 1
ATOM 1289 N N . TYR A 1 167 ? -0.139 -12.016 5.136 1.00 94.69 167 TYR A N 1
ATOM 1290 C CA . TYR A 1 167 ? -0.007 -13.428 5.494 1.00 94.69 167 TYR A CA 1
ATOM 1291 C C . TYR A 1 167 ? 1.401 -13.727 6.053 1.00 94.69 167 TYR A C 1
ATOM 1293 O O . TYR A 1 167 ? 2.358 -13.038 5.679 1.00 94.69 167 TYR A O 1
ATOM 1301 N N . PRO A 1 168 ? 1.520 -14.691 6.984 1.00 84.25 168 PRO A N 1
ATOM 1302 C CA . PRO A 1 168 ? 2.795 -15.077 7.587 1.00 84.25 168 PRO A CA 1
ATOM 1303 C C . PRO A 1 168 ? 3.786 -15.691 6.591 1.00 84.25 168 PRO A C 1
ATOM 1305 O O . PRO A 1 168 ? 3.340 -16.312 5.600 1.00 84.25 168 PRO A O 1
#

Radius of gyration: 15.73 Å; chains: 1; bounding box: 36×31×44 Å

Foldseek 3Di:
DDAADVVVPKDFPAQFDDFLNFTFTWIFDAAPVGDTFIKTAGDPPDDAQLQEFQQCVLVVCCVVHRIGTDQQCVVVNQVRFKDWLWFQQNRAPDDFSKKKFFALDDRGTPGIWTWHAFDADPVRGTDQQQTFIWGGHNSDHIDGGDRNVVVCVVVVSGPTMIIIDGDD

Secondary structure (DSSP, 8-state):
-PPP-GGGT-EEEEEEEEETTEEEEEEEEE-TT--EEEEEEE-TT--GGGG--HHHHHTSHHHHHS-EE-GGGHHHHHHHHEEEEEETTT--S--TTPEEEEEEETTEEEEEEEEEE--B-TTSSB-TTT-EEEEE-TTSPEEEEEEHHHHHHHTTT-SEEEEEEE--

Organism: NCBI:txid47871

Sequence (168 aa):
MQPFDLTSGDQILNQNALANNASGMNLSVRTDLGTRVEAWRPGPGVTGDERFFCHGYALGTFGAHMYTVWGRFLPQVLAEEYEALGRVDIARNVAARDVLVWWLGATDAYHSAVVEQPVTLPTGALDLAQTRVSSKTGTGPLWVGLLADDVKQQYRSAAYIEVYRRYP

pLDDT: mean 95.5, std 2.79, range [84.25, 98.69]